Protein AF-A0A5K8A061-F1 (afdb_monomer)

Structure (mmCIF, N/CA/C/O backbone):
data_AF-A0A5K8A061-F1
#
_entry.id   AF-A0A5K8A061-F1
#
loop_
_atom_site.group_PDB
_atom_site.id
_atom_site.type_symbol
_atom_site.label_atom_id
_atom_site.label_alt_id
_atom_site.label_comp_id
_atom_site.label_asym_id
_atom_site.label_entity_id
_atom_site.label_seq_id
_atom_site.pdbx_PDB_ins_code
_atom_site.Cartn_x
_atom_site.Cartn_y
_atom_site.Cartn_z
_atom_site.occupancy
_atom_site.B_iso_or_equiv
_atom_site.auth_seq_id
_atom_site.auth_comp_id
_atom_site.auth_asym_id
_atom_site.auth_atom_id
_atom_site.pdbx_PDB_model_num
ATOM 1 N N . MET A 1 1 ? -10.410 -10.603 -4.410 1.00 61.84 1 MET A N 1
ATOM 2 C CA . MET A 1 1 ? -9.476 -9.628 -5.002 1.00 61.84 1 MET A CA 1
ATOM 3 C C . MET A 1 1 ? -10.303 -8.661 -5.827 1.00 61.84 1 MET A C 1
ATOM 5 O O . MET A 1 1 ? -11.156 -9.122 -6.578 1.00 61.84 1 MET A O 1
ATOM 9 N N . LEU A 1 2 ? -10.153 -7.361 -5.592 1.00 78.00 2 LEU A N 1
ATOM 10 C CA . LEU A 1 2 ? -10.834 -6.312 -6.357 1.00 78.00 2 LEU A CA 1
ATOM 11 C C . LEU A 1 2 ? -9.845 -5.776 -7.395 1.00 78.00 2 LEU A C 1
ATOM 13 O O . LEU A 1 2 ? -8.646 -5.817 -7.154 1.00 78.00 2 LEU A O 1
ATOM 17 N N . ASN A 1 3 ? -10.317 -5.269 -8.530 1.00 81.31 3 ASN A N 1
ATOM 18 C CA . ASN A 1 3 ? -9.437 -4.730 -9.570 1.00 81.31 3 ASN A CA 1
ATOM 19 C C . ASN A 1 3 ? -9.570 -3.202 -9.631 1.00 81.31 3 ASN A C 1
ATOM 21 O O . ASN A 1 3 ? -10.680 -2.662 -9.620 1.00 81.31 3 ASN A O 1
ATOM 25 N N . CYS A 1 4 ? -8.436 -2.500 -9.683 1.00 81.88 4 CYS A N 1
ATOM 26 C CA . CYS A 1 4 ? -8.363 -1.046 -9.852 1.00 81.88 4 CYS A CA 1
ATOM 27 C C . CYS A 1 4 ? -7.696 -0.691 -11.179 1.00 81.88 4 CYS A C 1
ATOM 29 O O . CYS A 1 4 ? -6.701 -1.301 -11.544 1.00 81.88 4 CYS A O 1
ATOM 31 N N . PHE A 1 5 ? -8.183 0.335 -11.875 1.00 84.19 5 PHE A N 1
ATOM 32 C CA . PHE A 1 5 ? -7.632 0.731 -13.174 1.00 84.19 5 PHE A CA 1
ATOM 33 C C . PHE A 1 5 ? -6.493 1.755 -13.042 1.00 84.19 5 PHE A C 1
ATOM 35 O O . PHE A 1 5 ? -6.672 2.822 -12.445 1.00 84.19 5 PHE A O 1
ATOM 42 N N . PHE A 1 6 ? -5.345 1.464 -13.660 1.00 83.75 6 PHE A N 1
ATOM 43 C CA . PHE A 1 6 ? -4.147 2.314 -13.681 1.00 83.75 6 PHE A CA 1
ATOM 44 C C . PHE A 1 6 ? -3.602 2.473 -15.106 1.00 83.75 6 PHE A C 1
ATOM 46 O O . PHE A 1 6 ? -2.577 1.919 -15.476 1.00 83.75 6 PHE A O 1
ATOM 53 N N . ASN A 1 7 ? -4.279 3.288 -15.916 1.00 77.06 7 ASN A N 1
ATOM 54 C CA . ASN A 1 7 ? -3.925 3.519 -17.325 1.00 77.06 7 ASN A CA 1
ATOM 55 C C . ASN A 1 7 ? -2.633 4.337 -17.571 1.00 77.06 7 ASN A C 1
ATOM 57 O O . ASN A 1 7 ? -2.260 4.558 -18.718 1.00 77.06 7 ASN A O 1
ATOM 61 N N . ASN A 1 8 ? -1.991 4.843 -16.517 1.00 82.88 8 ASN A N 1
ATOM 62 C CA . ASN A 1 8 ? -0.750 5.621 -16.562 1.00 82.88 8 ASN A CA 1
ATOM 63 C C . ASN A 1 8 ? 0.475 4.817 -16.092 1.00 82.88 8 ASN A C 1
ATOM 65 O O . ASN A 1 8 ? 1.555 5.391 -15.922 1.00 82.88 8 ASN A O 1
ATOM 69 N N . PHE A 1 9 ? 0.303 3.514 -15.864 1.00 88.12 9 PHE A N 1
ATOM 70 C CA . PHE A 1 9 ? 1.377 2.581 -15.565 1.00 88.12 9 PHE A CA 1
ATOM 71 C C . PHE A 1 9 ? 1.814 1.845 -16.839 1.00 88.12 9 PHE A C 1
ATOM 73 O O . PHE A 1 9 ? 0.987 1.295 -17.562 1.00 88.12 9 PHE A O 1
ATOM 80 N N . ASP A 1 10 ? 3.118 1.847 -17.103 1.00 89.00 10 ASP A N 1
ATOM 81 C CA . ASP A 1 10 ? 3.760 1.124 -18.198 1.00 89.00 10 ASP A CA 1
ATOM 82 C C . ASP A 1 10 ? 4.611 -0.005 -17.613 1.00 89.00 10 ASP A C 1
ATOM 84 O O . ASP A 1 10 ? 5.656 0.243 -17.016 1.00 89.00 10 ASP A O 1
ATOM 88 N N . SER A 1 11 ? 4.178 -1.252 -17.794 1.00 86.62 11 SER A N 1
ATOM 89 C CA . SER A 1 11 ? 4.867 -2.417 -17.229 1.00 86.62 11 SER A CA 1
ATOM 90 C C . SER A 1 11 ? 6.265 -2.655 -17.807 1.00 86.62 11 SER A C 1
ATOM 92 O O . SER A 1 11 ? 7.001 -3.461 -17.256 1.00 86.62 11 SER A O 1
ATOM 94 N N . ALA A 1 12 ? 6.637 -2.017 -18.923 1.00 86.69 12 ALA A N 1
ATOM 95 C CA . ALA A 1 12 ? 7.982 -2.123 -19.490 1.00 86.69 12 ALA A CA 1
ATOM 96 C C . ALA A 1 12 ? 8.973 -1.121 -18.875 1.00 86.69 12 ALA A C 1
ATOM 98 O O . ALA A 1 12 ? 10.167 -1.160 -19.177 1.00 86.69 12 ALA A O 1
ATOM 99 N N . LYS A 1 13 ? 8.486 -0.197 -18.042 1.00 88.94 13 LYS A N 1
ATOM 100 C CA . LYS A 1 13 ? 9.277 0.879 -17.458 1.00 88.94 13 LYS A CA 1
ATOM 101 C C . LYS A 1 13 ? 9.584 0.601 -15.991 1.00 88.94 13 LYS A C 1
ATOM 103 O O . LYS A 1 13 ? 8.692 0.337 -15.193 1.00 88.94 13 LYS A O 1
ATOM 108 N N . GLU A 1 14 ? 10.843 0.792 -15.609 1.00 89.81 14 GLU A N 1
ATOM 109 C CA . GLU A 1 14 ? 11.222 0.847 -14.199 1.00 89.81 14 GLU A CA 1
ATOM 110 C C . GLU A 1 14 ? 10.839 2.203 -13.591 1.00 89.81 14 GLU A C 1
ATOM 112 O O . GLU A 1 14 ? 11.149 3.276 -14.127 1.00 89.81 14 GLU A O 1
ATOM 117 N N . TYR A 1 15 ? 10.156 2.156 -12.451 1.00 91.31 15 TYR A N 1
ATOM 118 C CA . TYR A 1 15 ? 9.716 3.336 -11.720 1.00 91.31 15 TYR A CA 1
ATOM 119 C C . TYR A 1 15 ? 10.408 3.425 -10.364 1.00 91.31 15 TYR A C 1
ATOM 121 O O . TYR A 1 15 ? 10.612 2.436 -9.667 1.00 91.31 15 TYR A O 1
ATOM 129 N N . THR A 1 16 ? 10.692 4.652 -9.945 1.00 94.31 16 THR A N 1
ATOM 130 C CA . THR A 1 16 ? 11.098 4.949 -8.567 1.00 94.31 16 THR A CA 1
ATOM 131 C C . THR A 1 16 ? 9.891 4.935 -7.624 1.00 94.31 16 THR A C 1
ATOM 133 O O . THR A 1 16 ? 8.756 5.175 -8.050 1.00 94.31 16 THR A O 1
ATOM 136 N N . HIS A 1 17 ? 10.134 4.779 -6.316 1.00 94.19 17 HIS A N 1
ATOM 137 C CA . HIS A 1 17 ? 9.091 4.861 -5.283 1.00 94.19 17 HIS A CA 1
ATOM 138 C C . HIS A 1 17 ? 8.207 6.110 -5.415 1.00 94.19 17 HIS A C 1
ATOM 140 O O . HIS A 1 17 ? 6.983 6.012 -5.369 1.00 94.19 17 HIS A O 1
ATOM 146 N N . SER A 1 18 ? 8.807 7.286 -5.642 1.00 95.12 18 SER A N 1
ATOM 147 C CA . SER A 1 18 ? 8.052 8.539 -5.784 1.00 95.12 18 SER A CA 1
ATOM 148 C C . SER A 1 18 ? 7.152 8.544 -7.024 1.00 95.12 18 SER A C 1
ATOM 150 O O . SER A 1 18 ? 6.060 9.111 -6.997 1.00 95.12 18 SER A O 1
ATOM 152 N N . GLN A 1 19 ? 7.573 7.908 -8.120 1.00 95.06 19 GLN A N 1
ATOM 153 C CA . GLN A 1 19 ? 6.751 7.824 -9.327 1.00 95.06 19 GLN A CA 1
ATOM 154 C C . GLN A 1 19 ? 5.579 6.857 -9.143 1.00 95.06 19 GLN A C 1
ATOM 156 O O . GLN A 1 19 ? 4.461 7.215 -9.509 1.00 95.06 19 GLN A O 1
ATOM 161 N N . ILE A 1 20 ? 5.802 5.690 -8.527 1.00 95.19 20 ILE A N 1
ATOM 162 C CA . ILE A 1 20 ? 4.715 4.757 -8.192 1.00 95.19 20 ILE A CA 1
ATOM 163 C C . ILE A 1 20 ? 3.720 5.409 -7.231 1.00 95.19 20 ILE A C 1
ATOM 165 O O . ILE A 1 20 ? 2.519 5.369 -7.480 1.00 95.19 20 ILE A O 1
ATOM 169 N N . GLN A 1 21 ? 4.198 6.098 -6.190 1.00 95.50 21 GLN A N 1
ATOM 170 C CA . GLN A 1 21 ? 3.333 6.849 -5.277 1.00 95.50 21 GLN A CA 1
ATOM 171 C C . GLN A 1 21 ? 2.462 7.860 -6.027 1.00 95.50 21 GLN A C 1
ATOM 173 O O . GLN A 1 21 ? 1.253 7.857 -5.836 1.00 95.50 21 GLN A O 1
ATOM 178 N N . LYS A 1 22 ? 3.025 8.652 -6.950 1.00 94.81 22 LYS A N 1
ATOM 179 C CA . LYS A 1 22 ? 2.246 9.597 -7.775 1.00 94.81 22 LYS A CA 1
ATOM 180 C C . LYS A 1 22 ? 1.197 8.902 -8.649 1.00 94.81 22 LYS A C 1
ATOM 182 O O . LYS A 1 22 ? 0.084 9.411 -8.790 1.00 94.81 22 LYS A O 1
ATOM 187 N N . ILE A 1 23 ? 1.529 7.747 -9.230 1.00 94.31 23 ILE A N 1
ATOM 188 C CA . ILE A 1 23 ? 0.586 6.932 -10.011 1.00 94.31 23 ILE A CA 1
ATOM 189 C C . ILE A 1 23 ? -0.574 6.477 -9.118 1.00 94.31 23 ILE A C 1
ATOM 191 O O . ILE A 1 23 ? -1.735 6.713 -9.454 1.00 94.31 23 ILE A O 1
ATOM 195 N N . ILE A 1 24 ? -0.271 5.910 -7.951 1.00 95.19 24 ILE A N 1
ATOM 196 C CA . ILE A 1 24 ? -1.257 5.463 -6.959 1.00 95.19 24 ILE A CA 1
ATOM 197 C C . ILE A 1 24 ? -2.124 6.635 -6.475 1.00 95.19 24 ILE A C 1
ATOM 199 O O . ILE A 1 24 ? -3.353 6.551 -6.468 1.00 95.19 24 ILE A O 1
ATOM 203 N N . GLU A 1 25 ? -1.505 7.764 -6.131 1.00 93.44 25 GLU A N 1
ATOM 204 C CA . GLU A 1 25 ? -2.175 8.976 -5.655 1.00 93.44 25 GLU A CA 1
ATOM 205 C C . GLU A 1 25 ? -3.142 9.564 -6.682 1.00 93.44 25 GLU A C 1
ATOM 207 O O . GLU A 1 25 ? -4.200 10.066 -6.298 1.00 93.44 25 GLU A O 1
ATOM 212 N N . SER A 1 26 ? -2.845 9.448 -7.981 1.00 92.44 26 SER A N 1
ATOM 213 C CA . SER A 1 26 ? -3.768 9.873 -9.044 1.00 92.44 26 SER A CA 1
ATOM 214 C C . SER A 1 26 ? -5.105 9.115 -9.017 1.00 92.44 26 SER A C 1
ATOM 216 O O . SER A 1 26 ? -6.101 9.584 -9.569 1.00 92.44 26 SER A O 1
ATOM 218 N N . ARG A 1 27 ? -5.156 7.966 -8.327 1.00 91.94 27 ARG A N 1
ATOM 219 C CA . ARG A 1 27 ? -6.351 7.138 -8.112 1.00 91.94 27 ARG A CA 1
ATOM 220 C C . ARG A 1 27 ? -6.879 7.193 -6.685 1.00 91.94 27 ARG A C 1
ATOM 222 O O . ARG A 1 27 ? -7.719 6.370 -6.322 1.00 91.94 27 ARG A O 1
ATOM 229 N N . ARG A 1 28 ? -6.467 8.194 -5.897 1.00 91.38 28 ARG A N 1
ATOM 230 C CA . ARG A 1 28 ? -6.885 8.373 -4.499 1.00 91.38 28 ARG A CA 1
ATOM 231 C C . ARG A 1 28 ? -8.384 8.179 -4.307 1.00 91.38 28 ARG A C 1
ATOM 233 O O . ARG A 1 28 ? -8.759 7.365 -3.480 1.00 91.38 28 ARG A O 1
ATOM 240 N N . ASN A 1 29 ? -9.226 8.853 -5.089 1.00 89.50 29 ASN A N 1
ATOM 241 C CA . ASN A 1 29 ? -10.683 8.784 -4.918 1.00 89.50 29 ASN A CA 1
ATOM 242 C C . ASN A 1 29 ? -11.242 7.358 -5.078 1.00 89.50 29 ASN A C 1
ATOM 244 O O . ASN A 1 29 ? -12.135 6.971 -4.333 1.00 89.50 29 ASN A O 1
ATOM 248 N N . VAL A 1 30 ? -10.689 6.565 -6.001 1.00 90.56 30 VAL A N 1
ATOM 249 C CA . VAL A 1 30 ? -11.105 5.170 -6.228 1.00 90.56 30 VAL A CA 1
ATOM 250 C C . VAL A 1 30 ? -10.651 4.278 -5.073 1.00 90.56 30 VAL A C 1
ATOM 252 O O . VAL A 1 30 ? -11.439 3.501 -4.545 1.00 90.56 30 VAL A O 1
ATOM 255 N N . LEU A 1 31 ? -9.400 4.424 -4.632 1.00 92.56 31 LEU A N 1
ATOM 256 C CA . LEU A 1 31 ? -8.875 3.687 -3.477 1.00 92.56 31 LEU A CA 1
ATOM 257 C C . LEU A 1 31 ? -9.639 4.034 -2.195 1.00 92.56 31 LEU A C 1
ATOM 259 O O . LEU A 1 31 ? -9.902 3.171 -1.367 1.00 92.56 31 LEU A O 1
ATOM 263 N N . CYS A 1 32 ? -10.038 5.295 -2.061 1.00 90.00 32 CYS A N 1
ATOM 264 C CA . CYS A 1 32 ? -10.848 5.781 -0.958 1.00 90.00 32 CYS A CA 1
ATOM 265 C C . CYS A 1 32 ? -12.265 5.210 -0.965 1.00 90.00 32 CYS A C 1
ATOM 267 O O . CYS A 1 32 ? -12.759 4.823 0.090 1.00 90.00 32 CYS A O 1
ATOM 269 N N . PHE A 1 33 ? -12.896 5.124 -2.139 1.00 89.56 33 PHE A N 1
ATOM 270 C CA . PHE A 1 33 ? -14.167 4.423 -2.300 1.00 89.56 33 PHE A CA 1
ATOM 271 C C . PHE A 1 33 ? -14.037 2.974 -1.822 1.00 89.56 33 PHE A C 1
ATOM 273 O O . PHE A 1 33 ? -14.746 2.577 -0.905 1.00 89.56 33 PHE A O 1
ATOM 280 N N . TYR A 1 34 ? -13.057 2.225 -2.337 1.00 89.50 34 TYR A N 1
ATOM 281 C CA . TYR A 1 34 ? -12.844 0.845 -1.902 1.00 89.50 34 TYR A CA 1
ATOM 282 C C . TYR A 1 34 ? -12.574 0.730 -0.406 1.00 89.50 34 TYR A C 1
ATOM 284 O O . TYR A 1 34 ? -13.113 -0.172 0.224 1.00 89.50 34 TYR A O 1
ATOM 292 N N . ALA A 1 35 ? -11.795 1.651 0.169 1.00 89.75 35 ALA A N 1
ATOM 293 C CA . ALA A 1 35 ? -11.545 1.682 1.601 1.00 89.75 35 ALA A CA 1
ATOM 294 C C . ALA A 1 35 ? -12.846 1.790 2.404 1.00 89.75 35 ALA A C 1
ATOM 296 O O . ALA A 1 35 ? -13.048 0.977 3.304 1.00 89.75 35 ALA A O 1
ATOM 297 N N . ILE A 1 36 ? -13.737 2.728 2.057 1.00 88.44 36 ILE A N 1
ATOM 298 C CA . ILE A 1 36 ? -15.050 2.884 2.708 1.00 88.44 36 ILE A CA 1
ATOM 299 C C . ILE A 1 36 ? -15.877 1.603 2.589 1.00 88.44 36 ILE A C 1
ATOM 301 O O . ILE A 1 36 ? -16.387 1.112 3.595 1.00 88.44 36 ILE A O 1
ATOM 305 N N . GLU A 1 37 ? -15.972 1.048 1.380 1.00 88.25 37 GLU A N 1
ATOM 306 C CA . GLU A 1 37 ? -16.801 -0.128 1.093 1.00 88.25 37 GLU A CA 1
ATOM 307 C C . GLU A 1 37 ? -16.343 -1.384 1.849 1.00 88.25 37 GLU A C 1
ATOM 309 O O . GLU A 1 37 ? -17.123 -2.314 2.036 1.00 88.25 37 GLU A O 1
ATOM 314 N N . THR A 1 38 ? -15.097 -1.423 2.337 1.00 83.88 38 THR A N 1
ATOM 315 C CA . THR A 1 38 ? -14.626 -2.544 3.166 1.00 83.88 38 THR A CA 1
ATOM 316 C C . THR A 1 38 ? -15.335 -2.650 4.519 1.00 83.88 38 THR A C 1
ATOM 318 O O . THR A 1 38 ? -15.343 -3.726 5.114 1.00 83.88 38 THR A O 1
ATOM 321 N N . GLY A 1 39 ? -15.877 -1.544 5.045 1.00 82.25 39 GLY A N 1
ATOM 322 C CA . GLY A 1 39 ? -16.513 -1.488 6.365 1.00 82.25 39 GLY A CA 1
ATOM 323 C C . GLY A 1 39 ? -15.569 -1.657 7.567 1.00 82.25 39 GLY A C 1
ATOM 324 O O . GLY A 1 39 ? -16.034 -1.671 8.708 1.00 82.25 39 GLY A O 1
ATOM 325 N N . PHE A 1 40 ? -14.253 -1.778 7.365 1.00 85.69 40 PHE A N 1
ATOM 326 C CA . PHE A 1 40 ? -13.294 -1.908 8.466 1.00 85.69 40 PHE A CA 1
ATOM 327 C C . PHE A 1 40 ? -13.056 -0.577 9.189 1.00 85.69 40 PHE A C 1
ATOM 329 O O . PHE A 1 40 ? -13.195 0.498 8.631 1.00 85.69 40 PHE A O 1
ATOM 336 N N . LYS A 1 41 ? -12.629 -0.597 10.456 1.00 85.69 41 LYS A N 1
ATOM 337 C CA . LYS A 1 41 ? -12.276 0.655 11.160 1.00 85.69 41 LYS A CA 1
ATOM 338 C C . LYS A 1 41 ? -10.992 1.297 10.612 1.00 85.69 41 LYS A C 1
ATOM 340 O O . LYS A 1 41 ? -10.834 2.520 10.631 1.00 85.69 41 LYS A O 1
ATOM 345 N N . ARG A 1 42 ? -10.069 0.448 10.168 1.00 89.94 42 ARG A N 1
ATOM 346 C CA . ARG A 1 42 ? -8.750 0.775 9.619 1.00 89.94 42 ARG A CA 1
ATOM 347 C C . ARG A 1 42 ? -8.676 0.192 8.221 1.00 89.94 42 ARG A C 1
ATOM 349 O O . ARG A 1 42 ? -9.279 -0.849 7.979 1.00 89.94 42 ARG A O 1
ATOM 356 N N . CYS A 1 43 ? -7.949 0.839 7.321 1.00 89.06 43 CYS A N 1
ATOM 357 C CA . CYS A 1 43 ? -7.837 0.348 5.957 1.00 89.06 43 CYS A CA 1
ATOM 358 C C . CYS A 1 43 ? -6.381 0.330 5.502 1.00 89.06 43 CYS A C 1
ATOM 360 O O . CYS A 1 43 ? -5.705 1.364 5.482 1.00 89.06 43 CYS A O 1
ATOM 362 N N . ALA A 1 44 ? -5.926 -0.864 5.131 1.00 94.44 44 ALA A N 1
ATOM 363 C CA . ALA A 1 44 ? -4.689 -1.085 4.412 1.00 94.44 44 ALA A CA 1
ATOM 364 C C . ALA A 1 44 ? -5.010 -1.776 3.084 1.00 94.44 44 ALA A C 1
ATOM 366 O O . ALA A 1 44 ? -5.729 -2.775 3.042 1.00 94.44 44 ALA A O 1
ATOM 367 N N . LEU A 1 45 ? -4.489 -1.217 2.001 1.00 95.50 45 LEU A N 1
ATOM 368 C CA . LEU A 1 45 ? -4.700 -1.679 0.639 1.00 95.50 45 LEU A CA 1
ATOM 369 C C . LEU A 1 45 ? -3.356 -2.074 0.036 1.00 95.50 45 LEU A C 1
ATOM 371 O O . LEU A 1 45 ? -2.403 -1.305 0.120 1.00 95.50 45 LEU A O 1
ATOM 375 N N . ALA A 1 46 ? -3.282 -3.244 -0.585 1.00 96.25 46 ALA A N 1
ATOM 376 C CA . AL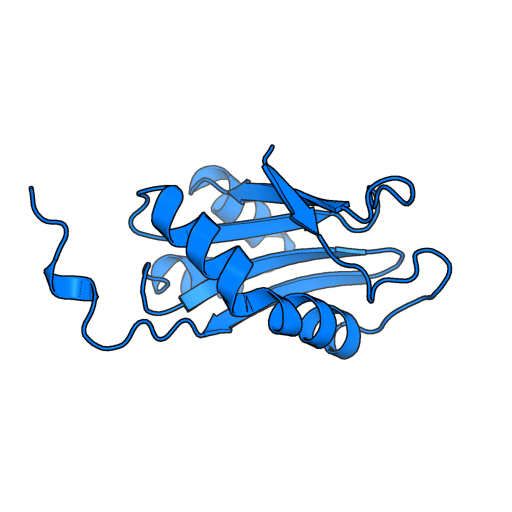A A 1 46 ? -2.124 -3.695 -1.340 1.00 96.25 46 ALA A CA 1
ATOM 377 C C . ALA A 1 46 ? -2.415 -3.656 -2.844 1.00 96.25 46 ALA A C 1
ATOM 379 O O . ALA A 1 46 ? -3.456 -4.134 -3.290 1.00 96.25 46 ALA A O 1
ATOM 380 N N . LEU A 1 47 ? -1.490 -3.088 -3.614 1.00 96.12 47 LEU A N 1
ATOM 381 C CA . LEU A 1 47 ? -1.526 -3.028 -5.074 1.00 96.12 47 LEU A CA 1
ATOM 382 C C . LEU A 1 47 ? -0.363 -3.835 -5.650 1.00 96.12 47 LEU A C 1
ATOM 384 O O . LEU A 1 47 ? 0.786 -3.570 -5.299 1.00 96.12 47 LEU A O 1
ATOM 388 N N . ASN A 1 48 ? -0.648 -4.780 -6.545 1.00 94.56 48 ASN A N 1
ATOM 389 C CA . ASN A 1 48 ? 0.388 -5.600 -7.172 1.00 94.56 48 ASN A CA 1
ATOM 390 C C . ASN A 1 48 ? 0.568 -5.252 -8.655 1.00 94.56 48 ASN A C 1
ATOM 392 O O . ASN A 1 48 ? -0.101 -5.814 -9.520 1.00 94.56 48 ASN A O 1
ATOM 396 N N . PHE A 1 49 ? 1.475 -4.326 -8.960 1.00 93.62 49 PHE A N 1
ATOM 397 C CA . PHE A 1 49 ? 1.768 -3.932 -10.339 1.00 93.62 49 PHE A CA 1
ATOM 398 C C . PHE A 1 49 ? 2.546 -5.002 -11.119 1.00 93.62 49 PHE A C 1
ATOM 400 O O . PHE A 1 49 ? 2.543 -4.952 -12.348 1.00 93.62 49 PHE A O 1
ATOM 407 N N . ASP A 1 50 ? 3.148 -5.990 -10.446 1.00 91.75 50 ASP A N 1
ATOM 408 C CA . ASP A 1 50 ? 3.777 -7.140 -11.116 1.00 91.75 50 ASP A CA 1
ATOM 409 C C . ASP A 1 50 ? 2.732 -8.024 -11.820 1.00 91.75 50 ASP A C 1
ATOM 411 O O . ASP A 1 50 ? 3.041 -8.738 -12.772 1.00 91.75 50 ASP A O 1
ATOM 415 N N . GLU A 1 51 ? 1.472 -7.929 -11.391 1.00 90.94 51 GLU A N 1
ATOM 416 C CA . GLU A 1 51 ? 0.315 -8.608 -11.976 1.00 90.94 51 GLU A CA 1
ATOM 417 C C . GLU A 1 51 ? -0.565 -7.653 -12.808 1.00 90.94 51 GLU A C 1
ATOM 419 O O . GLU A 1 51 ? -1.764 -7.882 -12.980 1.00 90.94 51 GLU A O 1
ATOM 424 N N . TYR A 1 52 ? 0.004 -6.560 -13.329 1.00 90.25 52 TYR A N 1
ATOM 425 C CA . TYR A 1 52 ? -0.734 -5.622 -14.175 1.00 90.25 52 TYR A CA 1
ATOM 426 C C . TYR A 1 52 ? -1.287 -6.303 -15.435 1.00 90.25 52 TYR A C 1
ATOM 428 O O . TYR A 1 52 ? -0.544 -6.820 -16.274 1.00 90.25 52 TYR A O 1
ATOM 436 N N . ASN A 1 53 ? -2.607 -6.249 -15.611 1.00 87.50 53 ASN A N 1
ATOM 437 C CA . ASN A 1 53 ? -3.270 -6.777 -16.792 1.00 87.50 53 ASN A CA 1
ATOM 438 C C . ASN A 1 53 ? -3.386 -5.689 -17.869 1.00 87.50 53 ASN A C 1
ATOM 440 O O . ASN A 1 53 ? -4.195 -4.768 -17.793 1.00 87.50 53 ASN A O 1
ATOM 444 N N . GLN A 1 54 ? -2.591 -5.827 -18.930 1.00 83.94 54 GLN A N 1
ATOM 445 C CA . GLN A 1 54 ? -2.578 -4.873 -20.041 1.00 83.94 54 GLN A CA 1
ATOM 446 C C . GLN A 1 54 ? -3.886 -4.841 -20.848 1.00 83.94 54 GLN A C 1
ATOM 448 O O . GLN A 1 54 ? -4.178 -3.832 -21.484 1.00 83.94 54 GLN A O 1
ATOM 453 N N . LYS A 1 55 ? -4.672 -5.929 -20.859 1.00 85.81 55 LYS A N 1
ATOM 454 C CA . LYS A 1 55 ? -5.890 -6.016 -21.687 1.00 85.81 55 LYS A CA 1
ATOM 455 C C . LYS A 1 55 ? -7.024 -5.147 -21.155 1.00 85.81 55 LYS A C 1
ATOM 457 O O . LYS A 1 55 ? -7.793 -4.610 -21.946 1.00 85.81 55 LYS A O 1
ATOM 462 N N . ASP A 1 56 ? -7.142 -5.046 -19.838 1.00 85.12 56 ASP A N 1
ATOM 463 C CA . ASP A 1 56 ? -8.172 -4.259 -19.157 1.00 85.12 56 ASP A CA 1
ATOM 464 C C . ASP A 1 56 ? -7.593 -3.031 -18.433 1.00 85.12 56 ASP A C 1
ATOM 466 O O . ASP A 1 56 ? -8.353 -2.183 -17.974 1.00 85.12 56 ASP A O 1
ATOM 470 N N . GLY A 1 57 ? -6.265 -2.883 -18.378 1.00 85.25 57 GLY A N 1
ATOM 471 C CA . GLY A 1 57 ? -5.592 -1.765 -17.723 1.00 85.25 57 GLY A CA 1
ATOM 472 C C . GLY A 1 57 ? -5.725 -1.799 -16.201 1.00 85.25 57 GLY A C 1
ATOM 473 O O . GLY A 1 57 ? -5.755 -0.737 -15.565 1.00 85.25 57 GLY A O 1
ATOM 474 N N . ALA A 1 58 ? -5.862 -2.993 -15.618 1.00 89.62 58 ALA A N 1
ATOM 475 C CA . ALA A 1 58 ? -6.126 -3.181 -14.200 1.00 89.62 58 ALA A CA 1
ATOM 476 C C . ALA A 1 58 ? -4.915 -3.699 -13.411 1.00 89.62 58 ALA A C 1
ATOM 478 O O . ALA A 1 58 ? -4.123 -4.513 -13.878 1.00 89.62 58 ALA A O 1
ATOM 479 N N . VAL A 1 59 ? -4.820 -3.243 -12.165 1.00 92.50 59 VAL A N 1
ATOM 480 C CA . VAL A 1 59 ? -3.905 -3.725 -11.130 1.00 92.50 59 VAL A CA 1
ATOM 481 C C . VAL A 1 59 ? -4.739 -4.407 -10.044 1.00 92.50 59 VAL A C 1
ATOM 483 O O . VAL A 1 59 ? -5.728 -3.817 -9.579 1.00 92.50 59 VAL A O 1
ATOM 486 N N . PRO A 1 60 ? -4.354 -5.616 -9.608 1.00 93.06 60 PRO A N 1
ATOM 487 C CA . PRO A 1 60 ? -4.938 -6.257 -8.442 1.00 93.06 60 PRO A CA 1
ATOM 488 C C . PRO A 1 60 ? -4.869 -5.384 -7.189 1.00 93.06 60 PRO A C 1
ATOM 490 O O . PRO A 1 60 ? -3.802 -4.917 -6.790 1.00 93.06 60 PRO A O 1
ATOM 493 N N . LEU A 1 61 ? -6.024 -5.203 -6.553 1.00 94.38 61 LEU A N 1
ATOM 494 C CA . LEU A 1 61 ? -6.194 -4.583 -5.247 1.00 94.38 61 LEU A CA 1
ATOM 495 C C . LEU A 1 61 ? -6.573 -5.659 -4.222 1.00 94.38 61 LEU A C 1
ATOM 497 O O . LEU A 1 61 ? -7.591 -6.356 -4.344 1.00 94.38 61 LEU A O 1
ATOM 501 N N . HIS A 1 62 ? -5.781 -5.744 -3.161 1.00 94.44 62 HIS A N 1
ATOM 502 C CA . HIS A 1 62 ? -6.043 -6.591 -2.005 1.00 94.44 62 HIS A CA 1
ATOM 503 C C . HIS A 1 62 ? -6.306 -5.740 -0.765 1.00 94.44 62 HIS A C 1
ATOM 505 O O . HIS A 1 62 ? -5.628 -4.744 -0.525 1.00 94.44 62 HIS A O 1
ATOM 511 N N . ILE A 1 63 ? -7.306 -6.126 0.022 1.00 92.75 63 ILE A N 1
ATOM 512 C CA . ILE A 1 63 ? -7.606 -5.487 1.304 1.00 92.75 63 ILE A CA 1
ATOM 513 C C . ILE A 1 63 ? -6.889 -6.301 2.369 1.00 92.75 63 ILE A C 1
ATOM 515 O O . ILE A 1 63 ? -7.141 -7.497 2.497 1.00 92.75 63 ILE A O 1
ATOM 519 N N . LEU A 1 64 ? -6.008 -5.653 3.121 1.00 93.88 64 LEU A N 1
ATOM 520 C CA . LEU A 1 64 ? -5.210 -6.318 4.138 1.00 93.88 64 LEU A CA 1
ATOM 521 C C . LEU A 1 64 ? -5.932 -6.327 5.482 1.00 93.88 64 LEU A C 1
ATOM 523 O O . LEU A 1 64 ? -6.390 -5.297 5.976 1.00 93.88 64 LEU A O 1
ATOM 527 N N . LEU A 1 65 ? -5.971 -7.504 6.090 1.00 92.81 65 LEU A N 1
ATOM 528 C CA . LEU A 1 65 ? -6.425 -7.740 7.450 1.00 92.81 65 LEU A CA 1
ATOM 529 C C . LEU A 1 65 ? -5.314 -7.411 8.456 1.00 92.81 65 LEU A C 1
ATOM 531 O O . LEU A 1 65 ? -4.124 -7.471 8.141 1.00 92.81 65 LEU A O 1
ATOM 535 N N . ASP A 1 66 ? -5.691 -7.187 9.715 1.00 92.62 66 ASP A N 1
ATOM 536 C CA . ASP A 1 66 ? -4.758 -6.870 10.808 1.00 92.62 66 ASP A CA 1
ATOM 537 C C . ASP A 1 66 ? -3.574 -7.848 10.901 1.00 92.62 66 ASP A C 1
ATOM 539 O O . ASP A 1 66 ? -2.427 -7.431 11.059 1.00 92.62 66 ASP A O 1
ATOM 543 N N . LYS A 1 67 ? -3.836 -9.153 10.751 1.00 94.44 67 LYS A N 1
ATOM 544 C CA . LYS A 1 67 ? -2.795 -10.195 10.779 1.00 94.44 67 LYS A CA 1
ATOM 545 C C . LYS A 1 67 ? -1.808 -10.090 9.611 1.00 94.44 67 LYS A C 1
ATOM 547 O O . LYS A 1 67 ? -0.634 -10.405 9.780 1.00 94.44 67 LYS A O 1
ATOM 552 N N . GLU A 1 68 ? -2.276 -9.662 8.439 1.00 95.06 68 GLU A N 1
ATOM 553 C CA . GLU A 1 68 ? -1.447 -9.521 7.238 1.00 95.06 68 GLU A CA 1
ATOM 554 C C . GLU A 1 68 ? -0.566 -8.278 7.357 1.00 95.06 68 GLU A C 1
ATOM 556 O O . GLU A 1 68 ? 0.632 -8.350 7.098 1.00 95.06 68 GLU A O 1
ATOM 561 N N . VAL A 1 69 ? -1.123 -7.163 7.844 1.00 95.06 69 VAL A N 1
ATOM 562 C CA . VAL A 1 69 ? -0.338 -5.953 8.129 1.00 95.06 69 VAL A CA 1
ATOM 563 C C . VAL A 1 69 ? 0.697 -6.216 9.220 1.00 95.06 69 VAL A C 1
ATOM 565 O O . VAL A 1 69 ? 1.841 -5.780 9.097 1.00 95.06 69 VAL A O 1
ATOM 568 N N . TRP A 1 70 ? 0.333 -6.964 10.266 1.00 94.62 70 TRP A N 1
ATOM 569 C CA . TRP A 1 70 ? 1.281 -7.367 11.301 1.00 94.62 70 TRP A CA 1
ATOM 570 C C . TRP A 1 70 ? 2.440 -8.178 10.715 1.00 94.62 70 TRP A C 1
ATOM 572 O O . TRP A 1 70 ? 3.595 -7.822 10.937 1.00 94.62 70 TRP A O 1
ATOM 582 N N . ALA A 1 71 ? 2.152 -9.200 9.905 1.00 95.31 71 ALA A N 1
ATOM 583 C CA . ALA A 1 71 ? 3.186 -9.998 9.252 1.00 95.31 71 ALA A CA 1
ATOM 584 C C . ALA A 1 7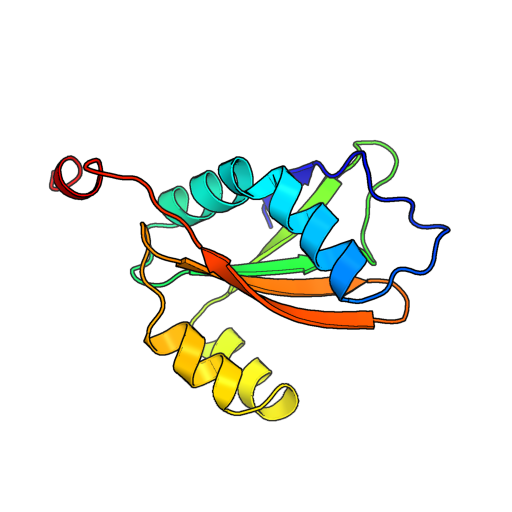1 ? 4.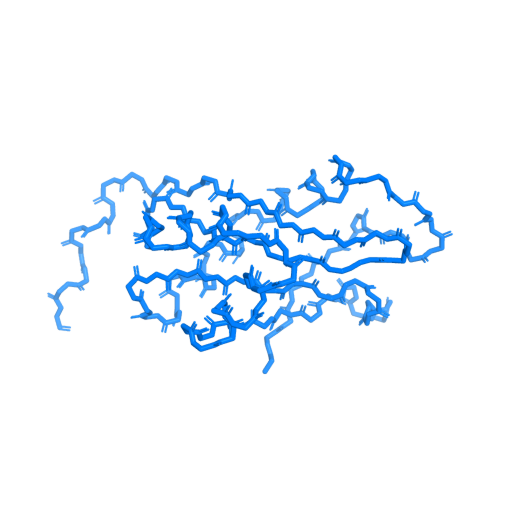093 -9.146 8.343 1.00 95.31 71 ALA A C 1
ATOM 586 O O . ALA A 1 71 ? 5.313 -9.275 8.404 1.00 95.31 71 ALA A O 1
ATOM 587 N N . LEU 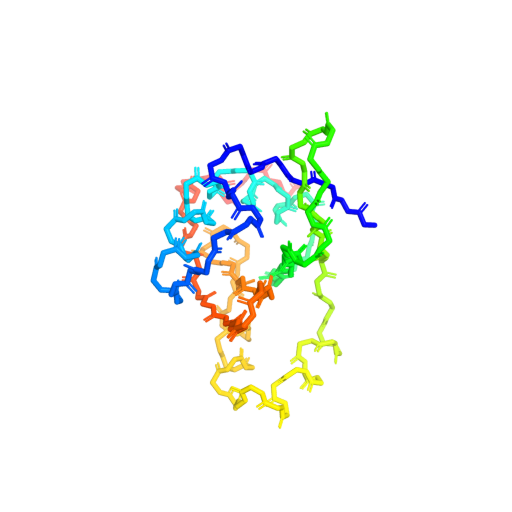A 1 72 ? 3.519 -8.225 7.561 1.00 93.69 72 LEU A N 1
ATOM 588 C CA . LEU A 1 72 ? 4.279 -7.295 6.716 1.00 93.69 72 LEU A CA 1
ATOM 589 C C . LEU A 1 72 ? 5.157 -6.341 7.533 1.00 93.69 72 LEU A C 1
ATOM 591 O O . LEU A 1 72 ? 6.268 -6.021 7.122 1.00 93.69 72 LEU A O 1
ATOM 595 N N . SER A 1 73 ? 4.703 -5.900 8.705 1.00 94.25 73 SER A N 1
ATOM 596 C CA . SER A 1 73 ? 5.493 -5.009 9.564 1.00 94.25 73 SER A CA 1
ATOM 597 C C . SER A 1 73 ? 6.769 -5.659 10.109 1.00 94.25 73 SER A C 1
ATOM 599 O O . SER A 1 73 ? 7.729 -4.954 10.419 1.00 94.25 73 SER A O 1
ATOM 601 N N . LEU A 1 74 ? 6.826 -6.996 10.162 1.00 93.88 74 LEU A N 1
ATOM 602 C CA . LEU A 1 74 ? 8.034 -7.726 10.557 1.00 93.88 74 LEU A CA 1
ATOM 603 C C . LEU A 1 74 ? 9.163 -7.582 9.527 1.00 93.88 74 LEU A C 1
ATOM 605 O O . LEU A 1 74 ? 10.330 -7.700 9.891 1.00 93.88 74 LEU A O 1
ATOM 609 N N . THR A 1 75 ? 8.829 -7.319 8.260 1.00 90.69 75 THR A N 1
ATOM 610 C CA . THR A 1 75 ? 9.802 -7.172 7.165 1.00 90.69 75 THR A CA 1
ATOM 611 C C . THR A 1 75 ? 9.978 -5.720 6.723 1.00 90.69 75 THR A C 1
ATOM 613 O O . THR A 1 75 ? 11.090 -5.314 6.403 1.00 90.69 75 THR A O 1
ATOM 616 N N . GLN A 1 76 ? 8.906 -4.922 6.743 1.00 87.94 76 GLN A N 1
ATOM 617 C CA . GLN A 1 76 ? 8.885 -3.515 6.310 1.00 87.94 76 GLN A CA 1
ATOM 618 C C . GLN A 1 76 ? 9.145 -2.520 7.456 1.00 87.94 76 GLN A C 1
ATOM 620 O O . GLN A 1 76 ? 9.248 -1.316 7.225 1.00 87.94 76 GLN A O 1
ATOM 625 N N . GLY A 1 77 ? 9.247 -3.015 8.692 1.00 92.75 77 GLY A N 1
ATOM 626 C CA . GLY A 1 77 ? 9.533 -2.229 9.886 1.00 92.75 77 GLY A CA 1
ATOM 627 C C . GLY A 1 77 ? 8.293 -1.843 10.698 1.00 92.75 77 GLY A C 1
ATOM 628 O O . GLY A 1 77 ? 7.169 -1.753 10.200 1.00 92.75 77 GLY A O 1
ATOM 629 N N . LYS A 1 78 ? 8.529 -1.569 11.987 1.00 94.12 78 LYS A N 1
ATOM 630 C CA . LYS A 1 78 ? 7.492 -1.233 12.978 1.00 94.12 78 LYS A CA 1
ATOM 631 C C . LYS A 1 78 ? 6.677 0.014 12.610 1.00 94.12 78 LYS A C 1
ATOM 633 O O . LYS A 1 78 ? 5.502 0.100 12.955 1.00 94.12 78 LYS A O 1
ATOM 638 N N . GLU A 1 79 ? 7.271 0.947 11.868 1.00 95.56 79 GLU A N 1
ATOM 639 C CA . GLU A 1 79 ? 6.606 2.180 11.438 1.00 95.56 79 GLU A CA 1
ATOM 640 C C . GLU A 1 79 ? 5.321 1.906 10.637 1.00 95.56 79 GLU A C 1
ATOM 642 O O . GLU A 1 79 ? 4.316 2.584 10.849 1.00 95.56 79 GLU A O 1
ATOM 647 N N . LEU A 1 80 ? 5.303 0.861 9.798 1.00 95.88 80 LEU A N 1
ATOM 648 C CA . LEU A 1 80 ? 4.099 0.436 9.076 1.00 95.88 80 LEU A CA 1
ATOM 649 C C . LEU A 1 80 ? 2.966 0.077 10.046 1.00 95.88 80 LEU A C 1
ATOM 651 O O . LEU A 1 80 ? 1.822 0.492 9.859 1.00 95.88 80 LEU A O 1
ATOM 655 N N . GLN A 1 81 ? 3.283 -0.686 11.094 1.00 94.94 81 GLN A N 1
ATOM 656 C CA 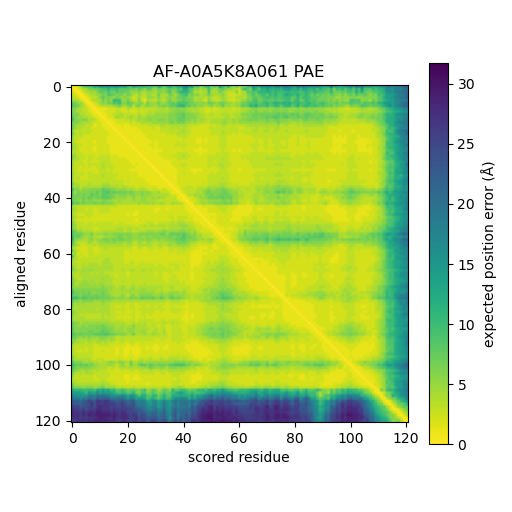. GLN A 1 81 ? 2.302 -1.107 12.089 1.00 94.94 81 GLN A CA 1
ATOM 657 C C . GLN A 1 81 ? 1.751 0.092 12.867 1.00 94.94 81 GLN A C 1
ATOM 659 O O . GLN A 1 81 ? 0.542 0.189 13.080 1.00 94.94 81 GLN A O 1
ATOM 664 N N . ASP A 1 82 ? 2.620 1.019 13.266 1.00 95.25 82 ASP A N 1
ATOM 665 C CA . ASP A 1 82 ? 2.237 2.219 14.011 1.00 95.25 82 ASP A CA 1
ATOM 666 C C . ASP A 1 82 ? 1.354 3.152 13.153 1.00 95.25 82 ASP A C 1
ATOM 668 O O . ASP A 1 82 ? 0.318 3.652 13.614 1.00 95.25 82 ASP A O 1
ATOM 672 N N . GLN A 1 83 ? 1.686 3.322 11.869 1.00 95.19 83 GLN A N 1
ATOM 673 C CA . GLN A 1 83 ? 0.859 4.064 10.909 1.00 95.19 83 GLN A CA 1
ATOM 674 C C . GLN A 1 83 ? -0.483 3.371 10.645 1.00 95.19 83 GLN A C 1
ATOM 676 O O . GLN A 1 83 ? -1.521 4.029 10.608 1.00 95.19 83 GLN A O 1
ATOM 681 N N . TYR A 1 84 ? -0.509 2.044 10.527 1.00 94.81 84 TYR A N 1
ATOM 682 C CA . TYR A 1 84 ? -1.759 1.304 10.370 1.00 94.81 84 TYR A CA 1
ATOM 683 C C . TYR A 1 84 ? -2.657 1.420 11.604 1.00 94.81 84 TYR A C 1
ATOM 685 O O . TYR A 1 84 ? -3.848 1.705 11.482 1.00 94.81 84 TYR A O 1
ATOM 693 N N . ASN A 1 85 ? -2.091 1.283 12.803 1.00 93.31 85 ASN A N 1
ATOM 694 C CA . ASN A 1 85 ? -2.831 1.395 14.058 1.00 93.31 85 ASN A CA 1
ATOM 695 C C . ASN A 1 85 ? -3.462 2.777 14.265 1.00 93.31 85 ASN A C 1
ATOM 697 O O . ASN A 1 85 ? -4.530 2.867 14.886 1.00 93.31 85 ASN A O 1
ATOM 701 N N . SER A 1 86 ? -2.811 3.824 13.751 1.00 91.38 86 SER A N 1
ATOM 702 C CA . SER A 1 86 ? -3.310 5.203 13.754 1.00 91.38 86 SER A CA 1
ATOM 703 C C . SER A 1 86 ? -4.201 5.538 12.553 1.00 91.38 86 SER A C 1
ATOM 705 O O . SER A 1 86 ? -4.886 6.563 12.583 1.00 91.38 86 SER A O 1
ATOM 707 N N . SER A 1 87 ? -4.238 4.681 11.526 1.00 89.94 87 SER A N 1
ATOM 708 C CA . SER A 1 87 ? -5.095 4.878 10.360 1.00 89.94 87 SER A CA 1
ATOM 709 C C . SER A 1 87 ? -6.573 4.735 10.705 1.00 89.94 87 SER A C 1
ATOM 711 O O . SER A 1 87 ? -6.958 3.903 11.526 1.00 89.94 87 SER A O 1
ATOM 713 N N . LEU A 1 88 ? -7.413 5.563 10.090 1.00 88.25 88 LEU A N 1
ATOM 714 C CA . LEU A 1 88 ? -8.864 5.504 10.241 1.00 88.25 88 LEU A CA 1
ATOM 715 C C . LEU A 1 88 ? -9.525 5.747 8.889 1.00 88.25 88 LEU A C 1
ATOM 717 O O . LEU A 1 88 ? -9.135 6.668 8.160 1.00 88.25 88 LEU A O 1
ATOM 721 N N . ILE A 1 89 ? -10.574 4.975 8.589 1.00 85.38 89 ILE A N 1
ATOM 722 C CA . ILE A 1 89 ? -11.438 5.280 7.444 1.00 85.38 89 ILE A CA 1
ATOM 723 C C . ILE A 1 89 ? -11.943 6.723 7.560 1.00 85.38 89 ILE A C 1
ATOM 725 O O . ILE A 1 89 ? -12.306 7.197 8.637 1.00 85.38 89 ILE A O 1
ATOM 729 N N . GLY A 1 90 ? -11.917 7.434 6.433 1.00 83.56 90 GLY A N 1
ATOM 730 C CA . GLY A 1 90 ? -12.255 8.854 6.357 1.00 83.56 90 GLY A CA 1
ATOM 731 C C . GLY A 1 90 ? -11.147 9.808 6.810 1.00 83.56 90 GLY A C 1
ATOM 732 O O . GLY A 1 90 ? -11.405 11.007 6.874 1.00 83.56 90 GLY A O 1
ATOM 733 N N . LYS A 1 91 ? -9.945 9.302 7.134 1.00 88.44 91 LYS A N 1
ATOM 734 C CA . LYS A 1 91 ? -8.757 10.122 7.439 1.00 88.44 91 LYS A CA 1
ATOM 735 C C . LYS A 1 91 ? -7.536 9.753 6.602 1.00 88.44 91 LYS A C 1
ATOM 737 O O . LYS A 1 91 ? -6.868 10.619 6.035 1.00 88.44 91 LYS A O 1
ATOM 742 N N . ASN A 1 92 ? -7.196 8.471 6.562 1.00 91.75 92 ASN A N 1
ATOM 743 C CA . ASN A 1 92 ? -6.028 7.974 5.847 1.00 91.75 92 ASN A CA 1
ATOM 744 C C . ASN A 1 92 ? -6.131 6.473 5.586 1.00 91.75 92 ASN A C 1
ATOM 746 O O . ASN A 1 92 ? -6.795 5.739 6.315 1.00 91.75 92 ASN A O 1
ATOM 750 N N . ILE A 1 93 ? -5.437 6.037 4.543 1.00 93.25 93 ILE A N 1
ATOM 751 C CA . ILE A 1 93 ? -5.348 4.642 4.118 1.00 93.25 93 ILE A CA 1
ATOM 752 C C . ILE A 1 93 ? -3.868 4.301 4.019 1.00 93.25 93 ILE A C 1
ATOM 754 O O . ILE A 1 93 ? -3.090 5.077 3.462 1.00 93.25 93 ILE A O 1
ATOM 758 N N . ILE A 1 94 ? -3.470 3.149 4.542 1.00 96.31 94 ILE A N 1
ATOM 759 C CA . ILE A 1 94 ? -2.127 2.631 4.287 1.00 96.31 94 ILE A CA 1
ATOM 760 C C . ILE A 1 94 ? -2.149 1.955 2.924 1.00 96.31 94 ILE A C 1
ATOM 762 O O . ILE A 1 94 ? -2.926 1.031 2.707 1.00 96.31 94 ILE A O 1
ATOM 766 N N . VAL A 1 95 ? -1.311 2.413 2.001 1.00 96.81 95 VAL A N 1
ATOM 767 C CA . VAL A 1 95 ? -1.147 1.761 0.704 1.00 96.81 95 VAL A CA 1
ATOM 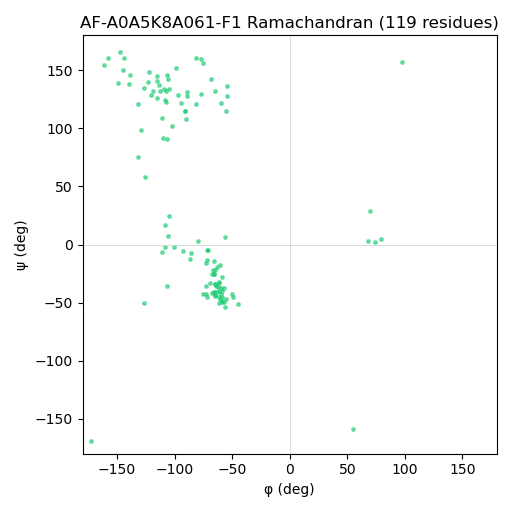768 C C . VAL A 1 95 ? 0.196 1.061 0.673 1.00 96.81 95 VAL A C 1
ATOM 770 O O . VAL A 1 95 ? 1.234 1.690 0.857 1.00 96.81 95 VAL A O 1
ATOM 773 N N . ILE A 1 96 ? 0.161 -0.239 0.431 1.00 97.19 96 ILE A N 1
ATOM 774 C CA . ILE A 1 96 ? 1.315 -1.093 0.180 1.00 97.19 96 ILE A CA 1
ATOM 775 C C . ILE A 1 96 ? 1.321 -1.413 -1.309 1.00 97.19 96 ILE A C 1
ATOM 777 O O . ILE A 1 96 ? 0.268 -1.568 -1.926 1.00 97.19 96 ILE A O 1
ATOM 781 N N . TYR A 1 97 ? 2.496 -1.468 -1.913 1.00 96.12 97 TYR A N 1
ATOM 782 C CA . TYR A 1 97 ? 2.614 -1.763 -3.329 1.00 96.12 97 TYR A CA 1
ATOM 783 C C . TYR A 1 97 ? 3.855 -2.585 -3.641 1.00 96.12 97 TYR A C 1
ATOM 785 O O . TYR A 1 97 ? 4.897 -2.457 -2.990 1.00 96.12 97 TYR A O 1
ATOM 793 N N . THR A 1 98 ? 3.736 -3.383 -4.691 1.00 94.50 98 THR A N 1
ATOM 794 C CA . THR A 1 98 ? 4.841 -4.043 -5.383 1.00 94.50 98 THR A CA 1
ATOM 795 C C . THR A 1 98 ? 4.796 -3.644 -6.849 1.00 94.50 98 THR A C 1
ATOM 797 O O . THR A 1 98 ? 3.718 -3.488 -7.423 1.00 94.50 98 THR A O 1
ATOM 800 N N . ALA A 1 99 ? 5.965 -3.402 -7.424 1.00 93.12 99 ALA A N 1
ATOM 801 C CA . ALA A 1 99 ? 6.189 -3.141 -8.834 1.00 93.12 99 ALA A CA 1
ATOM 802 C C . ALA A 1 99 ? 7.565 -3.699 -9.220 1.00 93.12 99 ALA A C 1
ATOM 804 O O . ALA A 1 99 ? 8.408 -3.968 -8.356 1.00 93.12 99 ALA A O 1
ATOM 805 N N . GLN A 1 100 ? 7.821 -3.810 -10.521 1.00 87.88 100 GLN A N 1
ATOM 806 C CA . GLN A 1 100 ? 9.065 -4.383 -11.013 1.00 87.88 100 GLN A CA 1
ATOM 807 C C . GLN A 1 100 ? 10.279 -3.641 -10.431 1.00 87.88 100 GLN A C 1
ATOM 809 O O . GLN A 1 100 ? 10.483 -2.451 -10.674 1.00 87.88 100 GLN A O 1
ATOM 814 N N . GLY A 1 101 ? 11.072 -4.355 -9.629 1.00 84.50 101 GLY A N 1
ATOM 815 C CA . GLY A 1 101 ? 12.285 -3.827 -9.003 1.00 84.50 101 GLY A CA 1
ATOM 816 C C . GLY A 1 101 ? 12.064 -2.863 -7.830 1.00 84.50 101 GLY A C 1
ATOM 817 O O . GLY A 1 101 ? 13.050 -2.381 -7.273 1.00 84.50 101 GLY A O 1
ATOM 818 N N . CYS A 1 102 ? 10.822 -2.581 -7.409 1.00 89.94 102 CYS A N 1
ATOM 819 C CA . CYS A 1 102 ? 10.571 -1.769 -6.218 1.00 89.94 102 CYS A CA 1
ATOM 820 C C . CYS A 1 102 ? 9.279 -2.138 -5.470 1.00 89.94 102 CYS A C 1
ATOM 822 O O . CYS A 1 102 ? 8.214 -2.355 -6.036 1.00 89.94 102 CYS A O 1
ATOM 824 N N . SER A 1 103 ? 9.352 -2.147 -4.142 1.00 93.12 103 SER A N 1
ATOM 825 C CA . SER A 1 103 ? 8.200 -2.385 -3.269 1.00 93.12 103 SER A CA 1
ATOM 826 C C . SER A 1 103 ? 8.239 -1.442 -2.087 1.00 93.12 103 SER A C 1
ATOM 828 O O . SER A 1 103 ? 9.318 -1.145 -1.578 1.00 93.12 103 SER A O 1
ATOM 830 N N . GLY A 1 104 ? 7.088 -1.006 -1.601 1.00 95.00 104 GLY A N 1
ATOM 831 C CA . GLY A 1 104 ? 7.055 -0.157 -0.423 1.00 95.00 104 GLY A CA 1
ATOM 832 C C . GLY A 1 104 ? 5.652 0.098 0.074 1.00 95.00 104 GLY A C 1
ATOM 833 O O . GLY A 1 104 ? 4.683 -0.528 -0.352 1.00 95.00 104 GLY A O 1
ATOM 834 N N . TRP A 1 105 ? 5.549 1.045 0.992 1.00 96.75 105 TRP A N 1
ATOM 835 C CA . TRP A 1 105 ? 4.276 1.479 1.532 1.00 96.75 105 TRP A CA 1
ATOM 836 C C . TRP A 1 105 ? 4.297 2.979 1.806 1.00 96.75 105 TRP A C 1
ATOM 838 O O . TRP A 1 105 ? 5.358 3.600 1.879 1.00 96.75 105 TRP A O 1
ATOM 848 N N . PHE A 1 106 ? 3.117 3.579 1.908 1.00 96.56 106 PHE A N 1
ATOM 849 C CA . PHE A 1 106 ? 2.947 4.966 2.322 1.00 96.56 106 PHE A CA 1
ATOM 850 C C . PHE A 1 106 ? 1.535 5.216 2.855 1.00 96.56 106 PHE A C 1
ATOM 852 O O . PHE A 1 106 ? 0.602 4.455 2.595 1.00 96.56 106 PHE A O 1
ATOM 859 N N . SER A 1 107 ? 1.377 6.300 3.613 1.00 94.94 107 SER A N 1
ATOM 860 C CA . SER A 1 107 ? 0.080 6.751 4.120 1.00 94.94 107 SER A CA 1
ATOM 861 C C . SER A 1 107 ? -0.550 7.724 3.126 1.00 94.94 107 SER A C 1
ATOM 863 O O . SER A 1 107 ? -0.035 8.819 2.890 1.00 94.94 107 SER A O 1
ATOM 865 N N . LEU A 1 108 ? -1.674 7.327 2.537 1.00 94.06 108 LEU A N 1
ATOM 866 C CA . LEU A 1 108 ? -2.454 8.147 1.625 1.00 94.06 108 LEU A CA 1
ATOM 867 C C . LEU A 1 108 ? -3.506 8.919 2.421 1.00 94.06 108 LEU A C 1
ATOM 869 O O . LEU A 1 108 ? -4.427 8.330 2.991 1.00 94.06 108 LEU A O 1
ATOM 873 N N . LYS A 1 109 ? -3.385 10.251 2.454 1.00 90.81 109 LYS A N 1
ATOM 874 C CA . LYS A 1 109 ? -4.385 11.101 3.112 1.00 90.81 109 LYS A CA 1
ATOM 875 C C . LYS A 1 109 ? -5.722 11.014 2.390 1.00 90.81 109 LYS A C 1
ATOM 877 O O . LYS A 1 109 ? -5.801 11.185 1.173 1.00 90.81 109 LYS A O 1
ATOM 882 N N . PHE A 1 110 ? -6.760 10.820 3.183 1.00 79.75 110 PHE A N 1
ATOM 883 C CA . PHE A 1 110 ? -8.133 10.688 2.752 1.00 79.75 110 PHE A CA 1
ATOM 884 C C . PHE A 1 110 ? -8.988 11.643 3.580 1.00 79.75 110 PHE A C 1
ATOM 886 O O . PHE A 1 110 ? -9.330 11.336 4.712 1.00 79.75 110 PHE A O 1
ATOM 893 N N . ASP A 1 111 ? -9.303 12.816 3.040 1.00 71.88 111 ASP A N 1
ATOM 894 C CA . ASP A 1 111 ? -10.204 13.753 3.709 1.00 71.88 111 ASP A CA 1
ATOM 895 C C . ASP A 1 111 ? -11.573 13.673 3.040 1.00 71.88 111 ASP A C 1
ATOM 897 O O . ASP A 1 111 ? -11.770 14.186 1.938 1.00 71.88 111 ASP A O 1
ATOM 901 N N . LEU A 1 112 ? -12.510 12.979 3.686 1.00 62.25 112 LEU A N 1
ATOM 902 C CA . LEU A 1 112 ? -13.903 12.976 3.241 1.00 62.25 112 LEU A CA 1
ATOM 903 C C . LEU A 1 112 ? -14.600 14.312 3.504 1.00 62.25 112 LEU A C 1
ATOM 905 O O . LEU A 1 112 ? -15.709 14.508 3.020 1.00 62.25 112 LEU A O 1
ATOM 909 N N . GLY A 1 113 ? -14.038 15.224 4.300 1.00 56.53 113 GLY A N 1
ATOM 910 C CA . GLY A 1 113 ? -14.842 16.264 4.931 1.00 56.53 113 GLY A CA 1
ATOM 911 C C . GLY A 1 113 ? -16.003 15.664 5.747 1.00 56.53 113 GLY A C 1
ATOM 912 O O . GLY A 1 113 ? -15.978 14.499 6.139 1.00 56.53 113 GLY A O 1
ATOM 913 N N . LYS A 1 114 ? -17.049 16.462 6.009 1.00 42.19 114 LYS A N 1
ATOM 914 C CA . LYS A 1 114 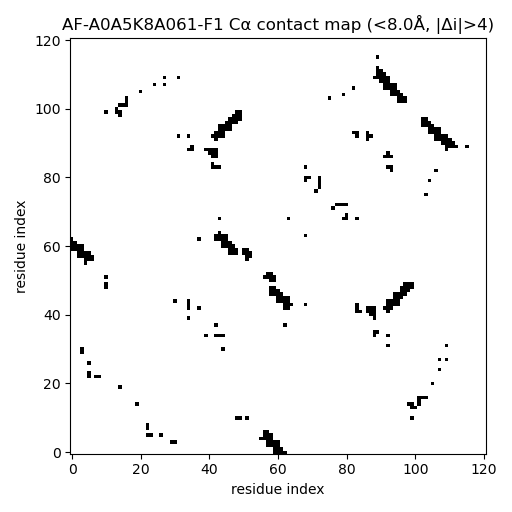? -18.186 16.212 6.937 1.00 42.19 114 LYS A CA 1
ATOM 915 C C . LYS A 1 114 ? -19.022 14.921 6.729 1.00 42.19 114 LYS A C 1
ATOM 917 O O . LYS A 1 114 ? -20.031 14.753 7.410 1.00 42.19 114 LYS A O 1
ATOM 922 N N . TYR A 1 11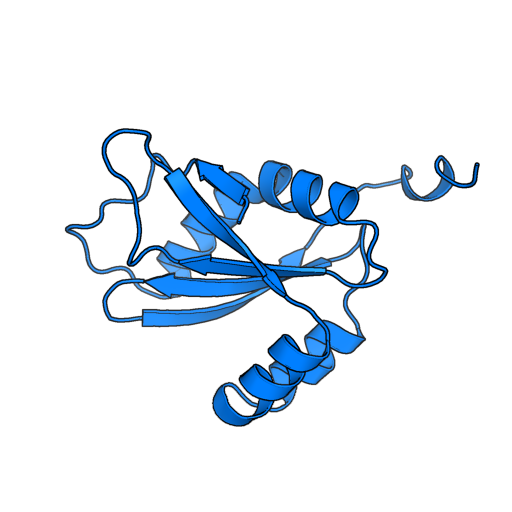5 ? -18.653 14.006 5.836 1.00 49.09 115 TYR A N 1
ATOM 923 C CA . TYR A 1 115 ? -19.418 12.787 5.535 1.00 49.09 115 TYR A CA 1
ATOM 924 C C . TYR A 1 115 ? -19.234 11.642 6.548 1.00 49.09 115 TYR A C 1
ATOM 926 O O . TYR A 1 115 ? -19.853 10.593 6.405 1.00 49.09 115 TYR A O 1
ATOM 934 N N . THR A 1 116 ? -18.472 11.844 7.626 1.00 48.94 116 THR A N 1
ATOM 935 C CA . THR A 1 116 ? -18.345 10.879 8.733 1.00 48.94 116 THR A CA 1
ATOM 936 C C . THR A 1 116 ? -19.590 10.760 9.625 1.00 48.94 116 THR A C 1
ATOM 938 O O . THR A 1 116 ? -19.610 9.908 10.507 1.00 48.94 116 THR A O 1
ATOM 941 N N . ALA A 1 117 ? -20.635 11.573 9.421 1.00 42.59 117 ALA A N 1
ATOM 942 C CA . ALA A 1 117 ? -21.820 11.587 10.289 1.00 42.59 117 ALA A CA 1
ATOM 943 C C . ALA A 1 117 ? -23.053 10.821 9.758 1.00 42.59 117 ALA A C 1
ATOM 945 O O . ALA A 1 117 ? -24.065 10.787 10.454 1.00 42.59 117 ALA A O 1
ATOM 946 N N . ALA A 1 118 ? -23.024 10.234 8.554 1.00 42.84 118 ALA A N 1
ATOM 947 C CA . ALA A 1 118 ? -24.261 9.798 7.885 1.00 42.84 118 ALA A CA 1
ATOM 948 C C . ALA A 1 118 ? -24.513 8.280 7.794 1.00 42.84 118 ALA A C 1
ATOM 950 O O . ALA A 1 118 ? -25.578 7.889 7.324 1.00 42.84 118 ALA A O 1
ATOM 951 N N . THR A 1 119 ? -23.615 7.417 8.267 1.00 43.22 119 THR A N 1
ATOM 952 C CA . THR A 1 119 ? -23.818 5.954 8.225 1.00 43.22 119 THR A CA 1
ATOM 953 C C . THR A 1 119 ? -23.677 5.318 9.604 1.00 43.22 119 THR A C 1
ATOM 955 O O . THR A 1 119 ? -22.879 4.417 9.835 1.00 43.22 119 THR A O 1
ATOM 958 N N . SER A 1 120 ? -24.520 5.793 10.519 1.00 39.25 120 SER A N 1
ATOM 959 C CA . SER A 1 120 ? -25.040 4.988 11.626 1.00 39.25 120 SER A CA 1
ATOM 960 C C . SER A 1 120 ? -26.504 4.679 11.311 1.00 39.25 120 SER A C 1
ATOM 962 O O . SER A 1 120 ? -27.381 5.482 11.633 1.00 39.25 120 SER A O 1
ATOM 964 N N . LYS A 1 121 ? -26.774 3.563 10.634 1.00 35.97 121 LYS A N 1
ATOM 965 C CA . LYS A 1 121 ? -28.098 2.933 10.586 1.00 35.97 121 LYS A CA 1
ATOM 966 C C . LYS A 1 121 ? -27.942 1.426 10.566 1.00 35.97 121 LYS A C 1
ATOM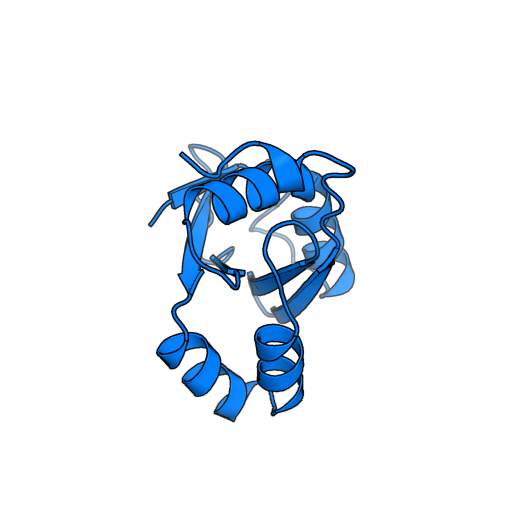 968 O O . LYS A 1 121 ? -27.085 0.957 9.790 1.00 35.97 121 LYS A O 1
#

Solvent-accessible surface area (backbone atoms only — not comparable to full-atom values): 7094 Å² total; per-residue (Å²): 128,49,79,42,77,48,86,89,66,59,93,91,56,83,59,52,72,71,55,50,48,53,57,54,55,77,40,42,72,60,57,48,49,53,46,57,74,66,71,51,70,47,37,35,39,36,37,35,50,77,62,50,38,80,91,80,31,29,26,45,33,40,79,54,49,74,70,54,47,51,58,47,19,76,78,75,33,63,66,55,43,55,51,46,75,71,29,28,64,67,48,25,34,37,38,34,39,40,38,70,97,40,68,54,69,50,78,45,80,33,81,63,64,87,67,84,76,77,82,84,127

Sequence (121 aa):
MLNCFFNNFDSAKEYTHSQIQKIIESRRNVLCFYAIETGFKRCALALNFDEYNQKDGAVPLHILLDKEVWALSLTQGKELQDQYNSSLIGKNIIVIYTAQGCSGWFSLKFDLGKYTAATSK

Nearest PDB structures (foldseek):
  4ic1-assembly1_J  TM=4.509E-01  e=2.399E+00  Saccharolobus solfataricus P2
  4ic1-assembly1_K  TM=2.707E-01  e=1.847E+00  Saccharolobus solfataricus P2
  8bfn-assembly1_G  TM=2.014E-01  e=4.050E+00  Escherichia coli

Mean predicted aligned error: 5.59 Å

Radius of gyration: 14.32 Å; Cα contacts (8 Å, |Δi|>4): 191; chains: 1; bounding box: 40×26×36 Å

Foldseek 3Di:
DDKDAQQPDDQVDDDDPVRVVVSVLVCLVVVLVVQVVVVDFFWEKEWEQVPQDPVRRITDIDTDDLVRQVVVCVVQHPVSVVLRVVGGRQAWYKYWYDGVPDTHIDIHGHHPDPPPPPPPD

pLDDT: mean 86.92, std 13.48, range [35.97, 97.19]

Secondary structure (DSSP, 8-state):
-EEEE-TT--TTS---HHHHHHHHHTTHHHHHHHHHHT--SS-EEEEEGGG-BTTTTEEEEEEEPHHHHHHHHHHH-HHHHHHHHH--TTTEEEEEEEETTEEEEEEEE---GGGGGS---

Organism: NCBI:txid885957